Protein AF-A0A2N5H4R4-F1 (afdb_monomer)

Radius of gyration: 18.62 Å; Cα contacts (8 Å, |Δi|>4): 91; chains: 1; bounding box: 43×24×53 Å

pLDDT: mean 86.79, std 5.62, range [59.44, 94.31]

Secondary s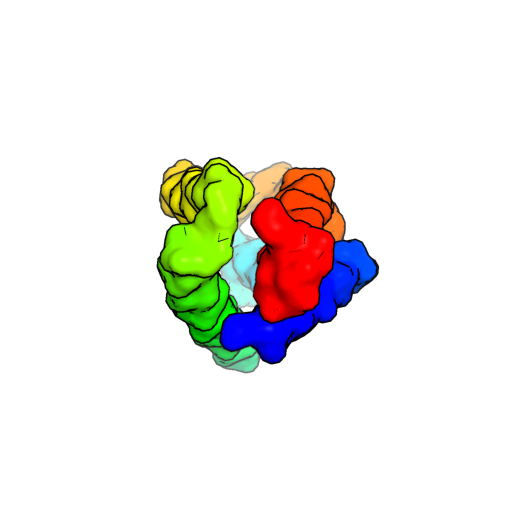tructure (DSSP, 8-state):
-HHHHHHHHHHHHHHHHH-STTHHHHHHHHHHHHHHHTTS-SS--HHHHHHHHHHHHHHHHHHHHHHHHHHHHTTT-SS-HHHHHHHHHHHHHHHHHHTPPPP--SSHHHHHHHHHHHS-S--HHHHHHHHHHHHHHHHHHHHHTTS--

Foldseek 3Di:
DLVVLVVLLVVLVCCLVQFDPCLVLLLVVLVVVLCCLVVVDVDDPPVSVVVVVVVVVVVVVVVVSVVVVLVVLCVQDPVNVLSVVVVVVVVVVVVVVVPDDDQPSNDPVSSVVSSVVSNPSHDPVSNVNSVSSNVSSVVSNCSVVVVDD

Mean predicted aligned error: 5.57 Å

Solvent-accessible surface area (backbone atoms only — not comparable to full-atom values): 8442 Å² total; per-residue (Å²): 107,67,68,58,34,52,51,51,34,52,54,32,52,49,35,67,76,72,30,50,82,64,46,70,60,51,38,54,49,52,53,50,53,52,38,38,64,70,66,78,34,95,70,80,57,69,67,57,54,50,54,52,50,52,51,51,52,50,51,51,54,52,49,52,53,50,51,55,50,52,64,57,40,58,83,70,44,90,76,44,56,71,60,51,52,52,51,52,49,52,51,49,55,51,56,57,59,72,70,57,77,80,83,55,57,86,44,72,70,33,40,53,53,49,51,60,59,57,66,45,56,66,49,73,70,59,49,55,52,38,49,54,51,36,54,49,30,51,50,51,43,34,46,75,68,65,73,47,128

Sequence (149 aa):
MLFLTLFFIFATAYGLLKGKLFYSLLVELAENEVKKARGEINELPKELTTKVGLMVLYMLVVLIVQFTYIVKSLSIDPNLYPTAAILIHIFTVFVVSIGKKGKDLATELGRSKYLAKVSKKYSVNGFFSKIAYLTYFIYMFAVLTDIIK

Structure (mmCIF, N/CA/C/O backbone):
data_AF-A0A2N5H4R4-F1
#
_entry.id   AF-A0A2N5H4R4-F1
#
loop_
_atom_site.group_PDB
_atom_site.id
_atom_site.type_symbol
_atom_site.label_atom_id
_atom_site.label_alt_id
_atom_site.label_comp_id
_atom_site.label_asym_id
_atom_site.label_entity_id
_atom_site.label_seq_id
_atom_site.pdbx_PDB_ins_code
_atom_site.Cartn_x
_atom_site.Cartn_y
_atom_site.Cartn_z
_atom_site.occupancy
_atom_site.B_iso_or_equiv
_atom_site.auth_seq_id
_atom_site.auth_comp_id
_atom_site.auth_asym_id
_atom_site.auth_atom_id
_atom_site.pdbx_PDB_model_num
ATOM 1 N N . MET A 1 1 ? 3.500 -6.181 -21.135 1.00 84.62 1 MET A N 1
ATOM 2 C CA . MET A 1 1 ? 4.298 -5.450 -20.127 1.00 84.62 1 MET A CA 1
ATOM 3 C C . MET A 1 1 ? 3.897 -3.989 -20.078 1.00 84.62 1 MET A C 1
ATOM 5 O O . MET A 1 1 ? 3.357 -3.586 -19.063 1.00 84.62 1 MET A O 1
ATOM 9 N N . LEU A 1 2 ? 4.022 -3.257 -21.189 1.00 88.19 2 LEU A N 1
ATOM 10 C CA . LEU A 1 2 ? 3.757 -1.814 -21.270 1.00 88.19 2 LEU A CA 1
ATOM 11 C C . LEU A 1 2 ? 2.383 -1.379 -20.720 1.00 88.19 2 LEU A C 1
ATOM 13 O O . LEU A 1 2 ? 2.313 -0.459 -19.910 1.00 88.19 2 LEU A O 1
ATOM 17 N N . PHE A 1 3 ? 1.300 -2.090 -21.063 1.00 91.44 3 PHE A N 1
ATOM 18 C CA . PHE A 1 3 ? -0.031 -1.826 -20.492 1.00 91.44 3 PHE A CA 1
ATOM 19 C C . PHE A 1 3 ? -0.061 -1.932 -18.956 1.00 91.44 3 PHE A C 1
ATOM 21 O O . PHE A 1 3 ? -0.606 -1.059 -18.287 1.00 91.44 3 PHE A O 1
ATOM 28 N N . LEU A 1 4 ? 0.550 -2.979 -18.387 1.00 90.19 4 LEU A N 1
ATOM 29 C CA . LEU A 1 4 ? 0.615 -3.167 -16.934 1.00 90.19 4 LEU A CA 1
ATOM 30 C C . LEU A 1 4 ? 1.475 -2.088 -16.276 1.00 90.19 4 LEU A C 1
ATOM 32 O O . LEU A 1 4 ? 1.116 -1.588 -15.217 1.00 90.19 4 LEU A O 1
ATOM 36 N N . THR A 1 5 ? 2.574 -1.689 -16.916 1.00 91.88 5 THR A N 1
ATOM 37 C CA . THR A 1 5 ? 3.422 -0.592 -16.445 1.00 91.88 5 THR A CA 1
ATOM 38 C C . THR A 1 5 ? 2.631 0.710 -16.353 1.00 91.88 5 THR A C 1
ATOM 40 O O . THR A 1 5 ? 2.629 1.345 -15.302 1.00 91.88 5 THR A O 1
ATOM 43 N N . LEU A 1 6 ? 1.884 1.068 -17.404 1.00 93.62 6 LEU A N 1
ATOM 44 C CA . LEU A 1 6 ? 1.000 2.237 -17.393 1.00 93.62 6 LEU A CA 1
ATOM 45 C C . LEU A 1 6 ? -0.078 2.123 -16.313 1.00 93.62 6 LEU A C 1
ATOM 47 O O . LEU A 1 6 ? -0.279 3.065 -15.548 1.00 93.62 6 LEU A O 1
ATOM 51 N N . PHE A 1 7 ? -0.728 0.962 -16.202 1.00 93.38 7 PHE A N 1
ATOM 52 C CA . PHE A 1 7 ? -1.703 0.699 -15.146 1.00 93.38 7 PHE A CA 1
ATOM 53 C C . PHE A 1 7 ? -1.111 0.958 -13.752 1.00 93.38 7 PHE A C 1
ATOM 55 O O . PHE A 1 7 ? -1.719 1.667 -12.950 1.00 93.38 7 PHE A O 1
ATOM 62 N N . PHE A 1 8 ? 0.094 0.454 -13.469 1.00 93.38 8 PHE A N 1
ATOM 63 C CA . PHE A 1 8 ? 0.751 0.659 -12.180 1.00 93.38 8 PHE A CA 1
ATOM 64 C C . PHE A 1 8 ? 1.219 2.101 -11.957 1.00 93.38 8 PHE A C 1
ATOM 66 O O . PHE A 1 8 ? 1.127 2.583 -10.825 1.00 93.38 8 PHE A O 1
ATOM 73 N N . ILE A 1 9 ? 1.648 2.819 -13.001 1.00 94.31 9 ILE A N 1
ATOM 74 C CA . ILE A 1 9 ? 1.939 4.260 -12.925 1.00 94.31 9 ILE A CA 1
ATOM 75 C C . ILE A 1 9 ? 0.680 5.016 -12.495 1.00 94.31 9 ILE A C 1
ATOM 77 O O . ILE A 1 9 ? 0.702 5.714 -11.479 1.00 94.31 9 ILE A O 1
ATOM 81 N N . PHE A 1 10 ? -0.436 4.832 -13.208 1.00 94.12 10 PHE A N 1
ATOM 82 C CA . PHE A 1 10 ? -1.691 5.520 -12.898 1.00 94.12 10 PHE A CA 1
ATOM 83 C C . PHE A 1 10 ? -2.232 5.137 -11.521 1.00 94.12 10 PHE A C 1
ATOM 85 O O . PHE A 1 10 ? -2.623 6.017 -10.755 1.00 94.12 10 PHE A O 1
ATOM 92 N N . ALA A 1 11 ? -2.199 3.852 -11.160 1.00 91.31 11 ALA A N 1
ATOM 93 C CA . ALA A 1 11 ? -2.633 3.386 -9.846 1.00 91.31 11 ALA A CA 1
ATOM 94 C C . ALA A 1 11 ? -1.787 3.995 -8.712 1.00 91.31 11 ALA A C 1
ATOM 96 O O . ALA A 1 11 ? -2.327 4.425 -7.687 1.00 91.31 11 ALA A O 1
ATOM 97 N N . THR A 1 12 ? -0.467 4.088 -8.898 1.00 91.19 12 THR A N 1
ATOM 98 C CA . THR A 1 12 ? 0.449 4.649 -7.894 1.00 91.19 12 THR A CA 1
ATOM 99 C C . THR A 1 12 ? 0.295 6.166 -7.779 1.00 91.19 12 THR A C 1
ATOM 101 O O . THR A 1 12 ? 0.199 6.686 -6.664 1.00 91.19 12 THR A O 1
ATOM 104 N N . ALA A 1 13 ? 0.181 6.872 -8.908 1.00 92.44 13 ALA A N 1
ATOM 105 C CA . ALA A 1 13 ? -0.084 8.310 -8.952 1.00 92.44 13 ALA A CA 1
ATOM 106 C C . ALA A 1 13 ? -1.437 8.653 -8.309 1.00 92.44 13 ALA A C 1
ATOM 108 O O . ALA A 1 13 ? -1.521 9.532 -7.448 1.00 92.44 13 ALA A O 1
ATOM 109 N N . TYR A 1 14 ? -2.487 7.892 -8.630 1.00 90.62 14 TYR A N 1
ATOM 110 C CA . TYR A 1 14 ? -3.788 8.015 -7.979 1.00 90.62 14 TYR A CA 1
ATOM 111 C C . TYR A 1 14 ? -3.679 7.803 -6.464 1.00 90.62 14 TYR A C 1
ATOM 113 O O . TYR A 1 14 ? -4.227 8.578 -5.678 1.00 90.62 14 TYR A O 1
ATOM 121 N N . GLY A 1 15 ? -2.912 6.799 -6.033 1.00 86.25 15 GLY A N 1
ATOM 122 C CA . GLY A 1 15 ? -2.630 6.552 -4.624 1.00 86.25 15 GLY A CA 1
ATOM 123 C C . GLY A 1 15 ? -1.890 7.706 -3.938 1.00 86.25 15 GLY A C 1
ATOM 124 O O . GLY A 1 15 ? -2.152 7.974 -2.763 1.00 86.25 15 GLY A O 1
ATOM 125 N N . LEU A 1 16 ? -0.972 8.397 -4.615 1.00 88.19 16 LEU A N 1
ATOM 126 C CA . LEU A 1 16 ? -0.303 9.584 -4.067 1.00 88.19 16 LEU A CA 1
ATOM 127 C C . LEU A 1 16 ? -1.298 10.727 -3.852 1.00 88.19 16 LEU A C 1
ATOM 129 O O . LEU A 1 16 ? -1.314 11.316 -2.774 1.00 88.19 16 LEU A O 1
ATOM 133 N N . LEU A 1 17 ? -2.180 10.973 -4.822 1.00 87.94 17 LEU A N 1
ATOM 134 C CA . LEU A 1 17 ? -3.165 12.053 -4.754 1.00 87.94 17 LEU A CA 1
ATOM 135 C C . LEU A 1 17 ? -4.277 11.772 -3.737 1.00 87.94 17 LEU A C 1
ATOM 137 O O . LEU A 1 17 ? -4.617 12.628 -2.923 1.00 87.94 17 LEU A O 1
ATOM 141 N N . LYS A 1 18 ? -4.857 10.569 -3.754 1.00 84.56 18 LYS A N 1
ATOM 142 C CA . LYS A 1 18 ? -6.055 10.227 -2.965 1.00 84.56 18 LYS A CA 1
ATOM 143 C C . LYS A 1 18 ? -5.755 9.520 -1.641 1.00 84.56 18 LYS A C 1
ATOM 145 O O . LYS A 1 18 ? -6.664 9.389 -0.822 1.00 84.56 18 LYS A O 1
ATOM 150 N N . GLY A 1 19 ? -4.510 9.116 -1.384 1.00 84.94 19 GLY A N 1
ATOM 151 C CA . GLY A 1 19 ? -4.095 8.489 -0.126 1.00 84.94 19 GLY A CA 1
ATOM 152 C C . GLY A 1 19 ? -4.283 6.969 -0.106 1.00 84.94 19 GLY A C 1
ATOM 153 O O . GLY A 1 19 ? -3.971 6.274 -1.075 1.00 84.94 19 GLY A O 1
ATOM 154 N N . LYS A 1 20 ? -4.682 6.404 1.039 1.00 83.38 20 LYS A N 1
ATOM 155 C CA . LYS A 1 20 ? -4.964 4.961 1.158 1.00 83.38 20 LYS A CA 1
ATOM 156 C C . LYS A 1 20 ? -6.217 4.589 0.353 1.00 83.38 20 LYS A C 1
ATOM 158 O O . LYS A 1 20 ? -7.268 5.201 0.536 1.00 83.38 20 LYS A O 1
ATOM 163 N N . LEU A 1 21 ? -6.112 3.560 -0.489 1.00 83.38 21 LEU A N 1
ATOM 164 C CA . LEU A 1 21 ? -7.289 2.903 -1.064 1.00 83.38 21 LEU A CA 1
ATOM 165 C C . LEU A 1 21 ? -8.141 2.320 0.071 1.00 83.38 21 LEU A C 1
ATOM 167 O O . LEU A 1 21 ? -7.596 1.896 1.090 1.00 83.38 21 LEU A O 1
ATOM 171 N N . PHE A 1 22 ? -9.464 2.338 -0.097 1.00 87.75 22 PHE A N 1
ATOM 172 C CA . PHE A 1 22 ? -10.428 1.853 0.901 1.00 87.75 22 PHE A CA 1
ATOM 173 C C . PHE A 1 22 ? -10.341 2.545 2.273 1.00 87.75 22 PHE A C 1
ATOM 175 O O . PHE A 1 22 ? -10.730 1.969 3.282 1.00 87.75 22 PHE A O 1
ATOM 182 N N . TYR A 1 23 ? -9.852 3.791 2.335 1.00 88.38 23 TYR A N 1
ATOM 183 C CA . TYR A 1 23 ? -9.718 4.531 3.597 1.00 88.38 23 TYR A CA 1
ATOM 184 C C . TYR A 1 23 ? -11.020 4.588 4.411 1.00 88.38 23 TYR A C 1
ATOM 186 O O . TYR A 1 23 ? -10.987 4.310 5.604 1.00 88.38 23 TYR A O 1
ATOM 194 N N . SER A 1 24 ? -12.153 4.897 3.773 1.00 89.06 24 SER A N 1
ATOM 195 C CA . SER A 1 24 ? -13.462 4.939 4.440 1.00 89.06 24 SER A CA 1
ATOM 196 C C . SER A 1 24 ? -13.824 3.592 5.065 1.00 89.06 24 SER A C 1
ATOM 198 O O . SER A 1 24 ? -14.179 3.540 6.236 1.00 89.06 24 SER A O 1
ATOM 200 N N . LEU A 1 25 ? -13.635 2.502 4.318 1.00 90.81 25 LEU A N 1
ATOM 201 C CA . LEU A 1 25 ? -13.891 1.141 4.786 1.00 90.81 25 LEU A CA 1
ATOM 202 C C . LEU A 1 25 ? -12.960 0.738 5.942 1.00 90.81 25 LEU A C 1
ATOM 204 O O . LEU A 1 25 ? -13.385 0.059 6.869 1.00 90.81 25 LEU A O 1
ATOM 208 N N . LEU A 1 26 ? -11.692 1.160 5.910 1.00 89.75 26 LEU A N 1
ATOM 209 C CA . LEU A 1 26 ? -10.740 0.902 6.995 1.00 89.75 26 LEU A CA 1
ATOM 210 C C . LEU A 1 26 ? -11.120 1.639 8.283 1.00 89.75 26 LEU A C 1
ATOM 212 O O . LEU A 1 26 ? -10.962 1.076 9.364 1.00 89.75 26 LEU A O 1
ATOM 216 N N . VAL A 1 27 ? -11.606 2.879 8.172 1.00 91.69 27 VAL A N 1
ATOM 217 C CA . VAL A 1 27 ? -12.112 3.651 9.318 1.00 91.69 27 VAL A CA 1
ATOM 218 C C . VAL A 1 27 ? -13.373 2.995 9.875 1.00 91.69 27 VAL A C 1
ATOM 220 O O . VAL A 1 27 ? -13.420 2.711 11.067 1.00 91.69 27 VAL A O 1
ATOM 223 N N . GLU A 1 28 ? -14.330 2.650 9.014 1.00 91.75 28 GLU A N 1
ATOM 224 C CA . GLU A 1 28 ? -15.569 1.965 9.400 1.00 91.75 28 GLU A CA 1
ATOM 225 C C . GLU A 1 28 ? -15.288 0.621 10.093 1.00 91.75 28 GLU A C 1
ATOM 227 O O . GLU A 1 28 ? -15.879 0.302 11.128 1.00 91.75 28 GLU A O 1
ATOM 232 N N . LEU A 1 29 ? -14.330 -0.158 9.580 1.00 92.06 29 LEU A N 1
ATOM 233 C CA . LEU A 1 29 ? -13.889 -1.397 10.216 1.00 92.06 29 LEU A CA 1
ATOM 234 C C . LEU A 1 29 ? -13.269 -1.142 11.593 1.00 92.06 29 LEU A C 1
ATOM 236 O O . LEU A 1 29 ? -13.595 -1.846 12.546 1.00 92.06 29 LEU A O 1
ATOM 240 N N . ALA A 1 30 ? -12.400 -0.139 11.719 1.00 89.81 30 ALA A N 1
ATOM 241 C CA . ALA A 1 30 ? -11.750 0.179 12.986 1.00 89.81 30 ALA A CA 1
ATOM 242 C C . ALA A 1 30 ? -12.740 0.668 14.051 1.00 89.81 30 ALA A C 1
ATOM 244 O O . ALA A 1 30 ? -12.617 0.288 15.215 1.00 89.81 30 ALA A O 1
ATOM 245 N N . GLU A 1 31 ? -13.738 1.461 13.667 1.00 91.38 31 GLU A N 1
ATOM 246 C CA . GLU A 1 31 ? -14.811 1.886 14.566 1.00 91.38 31 GLU A CA 1
ATOM 247 C C . GLU A 1 31 ? -15.634 0.692 15.058 1.00 91.38 31 GLU A C 1
ATOM 249 O O . GLU A 1 31 ? -15.873 0.564 16.259 1.00 91.38 31 GLU A O 1
ATOM 254 N N . ASN A 1 32 ? -16.008 -0.229 14.166 1.00 90.75 32 ASN A N 1
ATOM 255 C CA . ASN A 1 32 ? -16.758 -1.425 14.549 1.00 90.75 32 ASN A CA 1
ATOM 256 C C . ASN A 1 32 ? -15.927 -2.409 15.391 1.00 90.75 32 ASN A C 1
ATOM 258 O O . ASN A 1 32 ? -16.453 -3.006 16.327 1.00 90.75 32 ASN A O 1
ATOM 262 N N . GLU A 1 33 ? -14.622 -2.541 15.143 1.00 87.94 33 GLU A N 1
ATOM 263 C CA . GLU A 1 33 ? -13.725 -3.308 16.021 1.00 87.94 33 GLU A CA 1
ATOM 264 C C . GLU A 1 33 ? -13.686 -2.727 17.445 1.00 87.94 33 GLU A C 1
ATOM 266 O O . GLU A 1 33 ? -13.703 -3.480 18.420 1.00 87.94 33 GLU A O 1
ATOM 271 N N . VAL A 1 34 ? -13.676 -1.396 17.582 1.00 89.38 34 VAL A N 1
ATOM 272 C CA . VAL A 1 34 ? -13.720 -0.730 18.893 1.00 89.38 34 VAL A CA 1
ATOM 273 C C . VAL A 1 34 ? -15.077 -0.926 19.573 1.00 89.38 34 VAL A C 1
ATOM 275 O O . VAL A 1 34 ? -15.101 -1.242 20.762 1.00 89.38 34 VAL A O 1
ATOM 278 N N . LYS A 1 35 ? -16.194 -0.801 18.842 1.00 88.75 35 LYS A N 1
ATOM 279 C CA . LYS A 1 35 ? -17.547 -1.074 19.369 1.00 88.75 35 LYS A CA 1
ATOM 280 C C . LYS A 1 35 ? -17.684 -2.515 19.857 1.00 88.75 35 LYS A C 1
ATOM 282 O O . LYS A 1 35 ? -18.194 -2.754 20.949 1.00 88.75 35 LYS A O 1
ATOM 287 N N . LYS A 1 36 ? -17.145 -3.473 19.097 1.00 88.00 36 LYS A N 1
ATOM 288 C CA . LYS A 1 36 ? -17.109 -4.885 19.494 1.00 88.00 36 LYS A CA 1
ATOM 289 C C . LYS A 1 36 ? -16.289 -5.088 20.769 1.00 88.00 36 LYS A C 1
ATOM 291 O O . LYS A 1 36 ? -16.737 -5.765 21.685 1.00 88.00 36 LYS A O 1
ATOM 296 N N . ALA A 1 37 ? -15.124 -4.448 20.875 1.00 86.88 37 ALA A N 1
ATOM 297 C CA . ALA A 1 37 ? -14.289 -4.507 22.078 1.00 86.88 37 ALA A CA 1
ATOM 298 C C . ALA A 1 37 ? -14.927 -3.839 23.314 1.00 86.88 37 ALA A C 1
ATOM 300 O O . ALA A 1 37 ? -14.510 -4.110 24.439 1.00 86.88 37 ALA A O 1
ATOM 301 N N . ARG A 1 38 ? -15.915 -2.956 23.121 1.00 85.88 38 ARG A N 1
ATOM 302 C CA . ARG A 1 38 ? -16.728 -2.347 24.187 1.00 85.88 38 ARG A CA 1
ATOM 303 C C . ARG A 1 38 ? -17.949 -3.181 24.585 1.00 85.88 38 ARG A C 1
ATOM 305 O O . ARG A 1 38 ? -18.602 -2.829 25.558 1.00 85.88 38 ARG A O 1
ATOM 312 N N . GLY A 1 39 ? -18.252 -4.257 23.858 1.00 85.69 39 GLY A N 1
ATOM 313 C CA . GLY A 1 39 ? -19.467 -5.049 24.063 1.00 85.69 39 GLY A CA 1
ATOM 314 C C . GLY A 1 39 ? -20.741 -4.385 23.530 1.00 85.69 39 GLY A C 1
ATOM 315 O O . GLY A 1 39 ? -21.831 -4.872 23.800 1.00 85.69 39 GLY A O 1
ATOM 316 N N . GLU A 1 40 ? -20.626 -3.292 22.764 1.00 87.50 40 GLU A N 1
ATOM 317 C CA . GLU A 1 40 ? -21.778 -2.605 22.154 1.00 87.50 40 GLU A CA 1
ATOM 318 C C . GLU A 1 40 ? -22.385 -3.424 21.002 1.00 87.50 40 GLU A C 1
ATOM 320 O O . GLU A 1 40 ? -23.564 -3.288 20.685 1.00 87.50 40 GLU A O 1
ATOM 325 N N . ILE A 1 41 ? -21.575 -4.281 20.369 1.00 88.12 41 ILE A N 1
ATOM 326 C CA . ILE A 1 41 ? -21.986 -5.205 19.308 1.00 88.12 41 ILE A CA 1
ATOM 327 C C . ILE A 1 41 ? -21.327 -6.573 19.517 1.00 88.12 41 ILE A C 1
ATOM 329 O O . ILE A 1 41 ? -20.154 -6.654 19.881 1.00 88.12 41 ILE A O 1
ATOM 333 N N . ASN A 1 42 ? -22.061 -7.651 19.235 1.00 82.06 42 ASN A N 1
ATOM 334 C CA . ASN A 1 42 ? -21.539 -9.021 19.332 1.00 82.06 42 ASN A CA 1
ATOM 335 C C . ASN A 1 42 ? -20.782 -9.440 18.061 1.00 82.06 42 ASN A C 1
ATOM 337 O O . ASN A 1 42 ? -19.750 -10.114 18.120 1.00 82.06 42 ASN A O 1
ATOM 341 N N . GLU A 1 43 ? -21.253 -8.991 16.897 1.00 84.75 43 GLU A N 1
ATOM 342 C CA . GLU A 1 43 ? -20.715 -9.366 15.589 1.00 84.75 43 GLU A CA 1
ATOM 343 C C . GLU A 1 43 ? -20.581 -8.154 14.664 1.00 84.75 43 GLU A C 1
ATOM 345 O O . GLU A 1 43 ? -21.246 -7.134 14.841 1.00 84.75 43 GLU A O 1
ATOM 350 N N . LEU A 1 44 ? -19.685 -8.263 13.678 1.00 85.50 44 LEU A N 1
ATOM 351 C CA . LEU A 1 44 ? -19.541 -7.237 12.648 1.00 85.50 44 LEU A CA 1
ATOM 352 C C . LEU A 1 44 ? -20.748 -7.291 11.697 1.00 85.50 44 LEU A C 1
ATOM 354 O O . LEU A 1 44 ? -21.167 -8.392 11.327 1.00 85.50 44 LEU A O 1
ATOM 358 N N . PRO A 1 45 ? -21.271 -6.141 11.232 1.00 89.50 45 PRO A N 1
ATOM 359 C CA . PRO A 1 45 ? -22.348 -6.116 10.248 1.00 89.50 45 PRO A CA 1
ATOM 360 C C . PRO A 1 45 ? -22.001 -6.950 9.007 1.00 89.50 45 PRO A C 1
ATOM 362 O O . PRO A 1 45 ? -20.913 -6.816 8.444 1.00 89.50 45 PRO A O 1
ATOM 365 N N . LYS A 1 46 ? -22.935 -7.788 8.534 1.00 89.38 46 LYS A N 1
ATOM 366 C CA . LYS A 1 46 ? -22.723 -8.672 7.368 1.00 89.38 46 LYS A CA 1
ATOM 367 C C . LYS A 1 46 ? -22.287 -7.903 6.114 1.00 89.38 46 LYS A C 1
ATOM 369 O O . LYS A 1 46 ? -21.446 -8.380 5.349 1.00 89.38 46 LYS A O 1
ATOM 374 N N . GLU A 1 47 ? -22.826 -6.702 5.924 1.00 89.94 47 GLU A N 1
ATOM 375 C CA . GLU A 1 47 ? -22.444 -5.801 4.835 1.00 89.94 47 GLU A CA 1
ATOM 376 C C . GLU A 1 47 ? -20.963 -5.400 4.921 1.00 89.94 47 GLU A C 1
ATOM 378 O O . GLU A 1 47 ? -20.230 -5.512 3.937 1.00 89.94 47 GLU A O 1
ATOM 383 N N . LEU A 1 48 ? -20.498 -5.008 6.111 1.00 90.56 48 LEU A N 1
ATOM 384 C CA . LEU A 1 48 ? -19.106 -4.639 6.356 1.00 90.56 48 LEU A CA 1
ATOM 385 C C . LEU A 1 48 ? -18.170 -5.830 6.124 1.00 90.56 48 LEU A C 1
ATOM 387 O O . LEU A 1 48 ? -17.167 -5.696 5.426 1.00 90.56 48 LEU A O 1
ATOM 391 N N . THR A 1 49 ? -18.531 -7.009 6.634 1.00 89.19 49 THR A N 1
ATOM 392 C CA . THR A 1 49 ? -17.776 -8.253 6.415 1.00 89.19 49 THR A CA 1
ATOM 393 C C . THR A 1 49 ? -17.635 -8.570 4.924 1.00 89.19 49 THR A C 1
ATOM 395 O O . THR A 1 49 ? -16.547 -8.913 4.463 1.00 89.19 49 THR A O 1
ATOM 398 N N . THR A 1 50 ? -18.703 -8.378 4.144 1.00 92.00 50 THR A N 1
ATOM 399 C CA . THR A 1 50 ? -18.690 -8.591 2.687 1.00 92.00 50 THR A CA 1
ATOM 400 C C . THR A 1 50 ? -17.776 -7.588 1.979 1.00 92.00 50 THR A C 1
ATOM 402 O O . THR A 1 50 ? -16.937 -7.983 1.169 1.00 92.00 50 THR A O 1
ATOM 405 N N . LYS A 1 51 ? -17.871 -6.293 2.319 1.00 91.44 51 LYS A N 1
ATOM 406 C CA . LYS A 1 51 ? -17.001 -5.241 1.761 1.00 91.44 51 LYS A CA 1
ATOM 407 C C . LYS A 1 51 ? -15.522 -5.501 2.066 1.00 91.44 51 LYS A C 1
ATOM 409 O O . LYS A 1 51 ? -14.680 -5.354 1.182 1.00 91.44 51 LYS A O 1
ATOM 414 N N . VAL A 1 52 ? -15.201 -5.922 3.291 1.00 90.88 52 VAL A N 1
ATOM 415 C CA . VAL A 1 52 ? -13.831 -6.287 3.690 1.00 90.88 52 VAL A CA 1
ATOM 416 C C . VAL A 1 52 ? -13.350 -7.522 2.928 1.00 90.88 52 VAL A C 1
ATOM 418 O O . VAL A 1 52 ? -12.222 -7.522 2.440 1.00 90.88 52 VAL A O 1
ATOM 421 N N . GLY A 1 53 ? -14.201 -8.536 2.753 1.00 89.50 53 GLY A N 1
ATOM 422 C CA . GLY A 1 53 ? -13.887 -9.713 1.939 1.00 89.50 53 GLY A CA 1
ATOM 423 C C . GLY A 1 53 ? -13.539 -9.351 0.492 1.00 89.50 53 GLY A C 1
ATOM 424 O O . GLY A 1 53 ? -12.505 -9.780 -0.021 1.00 89.50 53 GLY A O 1
ATOM 425 N N . LEU A 1 54 ? -14.338 -8.487 -0.142 1.00 92.31 54 LEU A N 1
ATOM 426 C CA . LEU A 1 54 ? -14.070 -7.983 -1.495 1.00 92.31 54 LEU A CA 1
ATOM 427 C C . LEU A 1 54 ? -12.780 -7.157 -1.566 1.00 92.31 54 LEU A C 1
ATOM 429 O O . LEU A 1 54 ? -12.012 -7.301 -2.516 1.00 92.31 54 LEU A O 1
ATOM 433 N N . MET A 1 55 ? -12.505 -6.328 -0.555 1.00 92.19 55 MET A N 1
ATOM 434 C CA . MET A 1 55 ? -11.249 -5.581 -0.455 1.00 92.19 55 MET A CA 1
ATOM 435 C C . MET A 1 55 ? -10.041 -6.525 -0.389 1.00 92.19 55 MET A C 1
ATOM 437 O O . MET A 1 55 ? -9.057 -6.309 -1.094 1.00 92.19 55 MET A O 1
ATOM 441 N N . VAL A 1 56 ? -10.103 -7.575 0.437 1.00 90.06 56 VAL A N 1
ATOM 442 C CA . VAL A 1 56 ? -9.029 -8.575 0.557 1.00 90.06 56 VAL A CA 1
ATOM 443 C C . VAL A 1 56 ? -8.831 -9.316 -0.763 1.00 90.06 56 VAL A C 1
ATOM 445 O O . VAL A 1 56 ? -7.696 -9.428 -1.223 1.00 90.06 56 VAL A O 1
ATOM 448 N N . LEU A 1 57 ? -9.915 -9.751 -1.410 1.00 91.31 57 LEU A N 1
ATOM 449 C CA . LEU A 1 57 ? -9.853 -10.411 -2.714 1.00 91.31 57 LEU A CA 1
ATOM 450 C C . LEU A 1 57 ? -9.210 -9.507 -3.775 1.00 91.31 57 LEU A C 1
ATOM 452 O O . LEU A 1 57 ? -8.302 -9.939 -4.483 1.00 91.31 57 LEU A O 1
ATOM 456 N N . TYR A 1 58 ? -9.619 -8.238 -3.840 1.00 91.44 58 TYR A N 1
ATOM 457 C CA . TYR A 1 58 ? -9.016 -7.249 -4.733 1.00 91.44 58 TYR A CA 1
ATOM 458 C C . TYR A 1 58 ? -7.512 -7.086 -4.469 1.00 91.44 58 TYR A C 1
ATOM 460 O O . TYR A 1 58 ? -6.714 -7.126 -5.405 1.00 91.44 58 TYR A O 1
ATOM 468 N N . MET A 1 59 ? -7.103 -6.949 -3.201 1.00 88.69 59 MET A N 1
ATOM 469 C CA . MET A 1 59 ? -5.687 -6.819 -2.839 1.00 88.69 59 MET A CA 1
ATOM 470 C C . MET A 1 59 ? -4.870 -8.056 -3.230 1.00 88.69 59 MET A C 1
ATOM 472 O O . MET A 1 59 ? -3.747 -7.902 -3.705 1.00 88.69 59 MET A O 1
ATOM 476 N N . LEU A 1 60 ? -5.427 -9.263 -3.082 1.00 89.00 60 LEU A N 1
ATOM 477 C CA . LEU A 1 60 ? -4.772 -10.507 -3.497 1.00 89.00 60 LEU A CA 1
ATOM 478 C C . LEU A 1 60 ? -4.573 -10.570 -5.013 1.00 89.00 60 LEU A C 1
ATOM 480 O O . LEU A 1 60 ? -3.474 -10.880 -5.469 1.00 89.00 60 LEU A O 1
ATOM 484 N N . VAL A 1 61 ? -5.599 -10.227 -5.798 1.00 91.69 61 VAL A N 1
ATOM 485 C CA . VAL A 1 61 ? -5.494 -10.198 -7.266 1.00 91.69 61 VAL A CA 1
ATOM 486 C C . VAL A 1 61 ? -4.423 -9.202 -7.709 1.00 91.69 61 VAL A C 1
ATOM 488 O O . VAL A 1 61 ? -3.545 -9.554 -8.497 1.00 91.69 61 VAL A O 1
ATOM 491 N N . VAL A 1 62 ? -4.440 -7.979 -7.168 1.00 89.75 62 VAL A N 1
ATOM 492 C CA . VAL A 1 62 ? -3.433 -6.956 -7.492 1.00 89.75 62 VAL A CA 1
ATOM 493 C C . VAL A 1 62 ? -2.027 -7.421 -7.111 1.00 89.75 62 VAL A C 1
ATOM 495 O O . VAL A 1 62 ? -1.103 -7.239 -7.901 1.00 89.75 62 VAL A O 1
ATOM 498 N N . LEU A 1 63 ? -1.862 -8.064 -5.950 1.00 87.81 63 LEU A N 1
ATOM 499 C CA . LEU A 1 63 ? -0.575 -8.601 -5.508 1.00 87.81 63 LEU A CA 1
ATOM 500 C C . LEU A 1 63 ? -0.036 -9.664 -6.474 1.00 87.81 63 LEU A C 1
ATOM 502 O O . LEU A 1 63 ? 1.134 -9.604 -6.843 1.00 87.81 63 LEU A O 1
ATOM 506 N N . ILE A 1 64 ? -0.875 -10.603 -6.922 1.00 90.06 64 ILE A N 1
ATOM 507 C CA . ILE A 1 64 ? -0.480 -11.657 -7.874 1.00 90.06 64 ILE A CA 1
ATOM 508 C C . ILE A 1 64 ? -0.070 -11.049 -9.220 1.00 90.06 64 ILE A C 1
ATOM 510 O O . ILE A 1 64 ? 0.965 -11.421 -9.783 1.00 90.06 64 ILE A O 1
ATOM 514 N N . VAL A 1 65 ? -0.850 -10.090 -9.731 1.00 91.69 65 VAL A N 1
ATOM 515 C CA . VAL A 1 65 ? -0.542 -9.396 -10.992 1.00 91.69 65 VAL A CA 1
ATOM 516 C C . VAL A 1 65 ? 0.770 -8.620 -10.871 1.00 91.69 65 VAL A C 1
ATOM 518 O O . VAL A 1 65 ? 1.621 -8.709 -11.757 1.00 91.69 65 VAL A O 1
ATOM 521 N N . GLN A 1 66 ? 0.973 -7.907 -9.761 1.00 88.75 66 GLN A N 1
ATOM 522 C CA . GLN A 1 66 ? 2.197 -7.154 -9.497 1.00 88.75 66 GLN A CA 1
ATOM 523 C C . GLN A 1 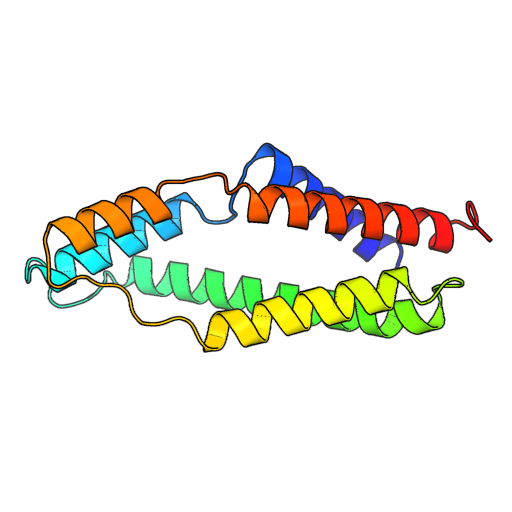66 ? 3.414 -8.074 -9.354 1.00 88.75 66 GLN A C 1
ATOM 525 O O . GLN A 1 66 ? 4.457 -7.803 -9.944 1.00 88.75 66 GLN A O 1
ATOM 530 N N . PHE A 1 67 ? 3.287 -9.183 -8.627 1.00 88.06 67 PHE A N 1
ATOM 531 C CA . PHE A 1 67 ? 4.365 -10.155 -8.469 1.00 88.06 67 PHE A CA 1
ATOM 532 C C . PHE A 1 67 ? 4.766 -10.768 -9.816 1.00 88.06 67 PHE A C 1
ATOM 534 O O . PHE A 1 67 ? 5.941 -10.764 -10.176 1.00 88.06 67 PHE A O 1
ATOM 541 N N . THR A 1 68 ? 3.783 -11.201 -10.611 1.00 88.62 68 THR A N 1
ATOM 542 C CA . THR A 1 68 ? 4.016 -11.755 -11.956 1.00 88.62 68 THR A CA 1
ATOM 543 C C . THR A 1 68 ? 4.704 -10.741 -12.872 1.00 88.62 68 THR A C 1
ATOM 545 O O . THR A 1 68 ? 5.597 -11.102 -13.640 1.00 88.62 68 THR A O 1
ATOM 548 N N . TYR A 1 69 ? 4.310 -9.466 -12.789 1.00 90.19 69 TYR A N 1
ATOM 549 C CA . TYR A 1 69 ? 4.956 -8.380 -13.521 1.00 90.19 69 TYR A CA 1
ATOM 550 C C . TYR A 1 69 ? 6.432 -8.247 -13.133 1.00 90.19 69 TYR A C 1
ATOM 552 O O . TYR A 1 69 ? 7.293 -8.276 -14.008 1.00 90.19 69 TYR A O 1
ATOM 560 N N . ILE A 1 70 ? 6.738 -8.146 -11.837 1.00 86.56 70 ILE A N 1
ATOM 561 C CA . ILE A 1 70 ? 8.106 -7.910 -11.356 1.00 86.56 70 ILE A CA 1
ATOM 562 C C . ILE A 1 70 ? 9.019 -9.098 -11.682 1.00 86.56 70 ILE A C 1
ATOM 564 O O . ILE A 1 70 ? 10.130 -8.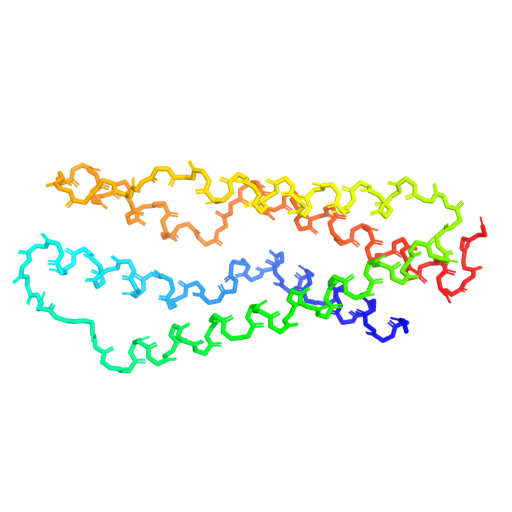895 -12.160 1.00 86.56 70 ILE A O 1
ATOM 568 N N . VAL A 1 71 ? 8.537 -10.337 -11.527 1.00 87.12 71 VAL A N 1
ATOM 569 C CA . VAL A 1 71 ? 9.305 -11.537 -11.904 1.00 87.12 71 VAL A CA 1
ATOM 570 C C . VAL A 1 71 ? 9.666 -11.516 -13.387 1.00 87.12 71 VAL A C 1
ATOM 572 O O . VAL A 1 71 ? 10.821 -11.726 -13.744 1.00 87.12 71 VAL A O 1
ATOM 575 N N . LYS A 1 72 ? 8.707 -11.208 -14.266 1.00 87.56 72 LYS A N 1
ATOM 576 C CA . LYS A 1 72 ? 8.996 -11.105 -15.701 1.00 87.56 72 LYS A CA 1
ATOM 577 C C . LYS A 1 72 ? 9.889 -9.898 -16.028 1.00 87.56 72 LYS A C 1
ATOM 579 O O . LYS A 1 72 ? 10.639 -9.952 -16.998 1.00 87.56 72 LYS A O 1
ATOM 584 N N . SER A 1 73 ? 9.842 -8.836 -15.221 1.00 87.00 73 SER A N 1
ATOM 585 C CA . SER A 1 73 ? 10.670 -7.633 -15.397 1.00 87.00 73 SER A CA 1
ATOM 586 C C . SER A 1 73 ? 12.161 -7.934 -15.255 1.00 87.00 73 SER A C 1
ATOM 588 O O . SER A 1 73 ? 12.950 -7.338 -15.973 1.00 87.00 73 SER A O 1
ATOM 590 N N . LEU A 1 74 ? 12.546 -8.912 -14.426 1.00 86.50 74 LEU A N 1
ATOM 591 C CA . LEU A 1 74 ? 13.946 -9.339 -14.271 1.00 86.50 74 LEU A CA 1
ATOM 592 C C . LEU A 1 74 ? 14.588 -9.819 -15.578 1.00 86.50 74 LEU A C 1
ATOM 594 O O . LEU A 1 74 ? 15.796 -9.728 -15.727 1.00 86.50 74 LEU A O 1
ATOM 598 N N . SER A 1 75 ? 13.801 -10.341 -16.521 1.00 85.12 75 SER A N 1
ATOM 599 C CA . SER A 1 75 ? 14.326 -10.792 -17.819 1.00 85.12 75 SER A CA 1
ATOM 600 C C . SER A 1 75 ? 14.534 -9.664 -18.834 1.00 85.12 75 SER A C 1
ATOM 602 O O . SER A 1 75 ? 15.132 -9.895 -19.879 1.00 85.12 75 SER A O 1
ATOM 604 N N . ILE A 1 76 ? 14.006 -8.471 -18.547 1.00 85.88 76 ILE A N 1
ATOM 605 C CA . ILE A 1 76 ? 13.979 -7.324 -19.466 1.00 85.88 76 ILE A CA 1
ATOM 606 C C . ILE A 1 76 ? 14.773 -6.141 -18.892 1.00 85.88 76 ILE A C 1
ATOM 608 O O . ILE A 1 76 ? 15.248 -5.306 -19.649 1.00 85.88 76 ILE A O 1
ATOM 612 N N . ASP A 1 77 ? 14.911 -6.053 -17.566 1.00 82.69 77 ASP A N 1
ATOM 613 C CA . ASP A 1 77 ? 15.633 -4.984 -16.875 1.00 82.69 77 ASP A CA 1
ATOM 614 C C . ASP A 1 77 ? 17.150 -5.083 -17.142 1.00 82.69 77 ASP A C 1
ATOM 616 O O . ASP A 1 77 ? 17.783 -6.026 -16.657 1.00 82.69 77 ASP A O 1
ATOM 620 N N . PRO A 1 78 ? 17.755 -4.114 -17.858 1.00 78.38 78 PRO A N 1
ATOM 621 C CA . PRO A 1 78 ? 19.184 -4.133 -18.163 1.00 78.38 78 PRO A CA 1
ATOM 622 C C . PRO A 1 78 ? 20.056 -3.900 -16.924 1.00 78.38 78 PRO A C 1
ATOM 624 O O . PRO A 1 78 ? 21.193 -4.365 -16.876 1.00 78.38 78 PRO A O 1
ATOM 627 N N . ASN A 1 79 ? 19.538 -3.202 -15.907 1.00 81.38 79 ASN A N 1
ATOM 628 C CA . ASN A 1 79 ? 20.296 -2.872 -14.708 1.00 81.38 79 ASN A CA 1
ATOM 629 C C . ASN A 1 79 ? 20.056 -3.845 -13.559 1.00 81.38 79 ASN A C 1
ATOM 631 O O . ASN A 1 79 ? 20.867 -3.816 -12.646 1.00 81.38 79 ASN A O 1
ATOM 635 N N . LEU A 1 80 ? 19.012 -4.688 -13.586 1.00 82.88 80 LEU A N 1
ATOM 636 C CA . LEU A 1 80 ? 18.598 -5.705 -12.590 1.00 82.88 80 LEU A CA 1
ATOM 637 C C . LEU A 1 80 ? 18.415 -5.219 -11.132 1.00 82.88 80 LEU A C 1
ATOM 639 O O . LEU A 1 80 ? 17.449 -5.604 -10.470 1.00 82.88 80 LEU A O 1
ATOM 643 N N . TYR A 1 81 ? 19.310 -4.379 -10.608 1.00 82.88 81 TYR A N 1
ATOM 644 C CA . TYR A 1 81 ? 19.306 -3.770 -9.283 1.00 82.88 81 TYR A CA 1
ATOM 645 C C . TYR A 1 81 ? 17.991 -3.043 -8.956 1.00 82.88 81 TYR A C 1
ATOM 647 O O . TYR A 1 81 ? 17.487 -3.262 -7.851 1.00 82.88 81 TYR A O 1
ATOM 655 N N . PRO A 1 82 ? 17.380 -2.229 -9.851 1.00 84.00 82 PRO A N 1
ATOM 656 C CA . PRO A 1 82 ? 16.110 -1.566 -9.546 1.00 84.00 82 PRO A CA 1
ATOM 657 C C . PRO A 1 82 ? 14.974 -2.570 -9.313 1.00 84.00 82 PRO A C 1
ATOM 659 O O . PRO A 1 82 ? 14.239 -2.462 -8.329 1.00 84.00 82 PRO A O 1
ATOM 662 N N . THR A 1 83 ? 14.859 -3.587 -10.173 1.00 85.50 83 THR A N 1
ATOM 663 C CA . THR A 1 83 ? 13.850 -4.647 -10.029 1.00 85.50 83 THR A CA 1
ATOM 664 C C . THR A 1 83 ? 14.102 -5.514 -8.790 1.00 85.50 83 THR A C 1
ATOM 666 O O . THR A 1 83 ? 13.161 -5.812 -8.047 1.00 85.50 83 THR A O 1
ATOM 669 N N . ALA A 1 84 ? 1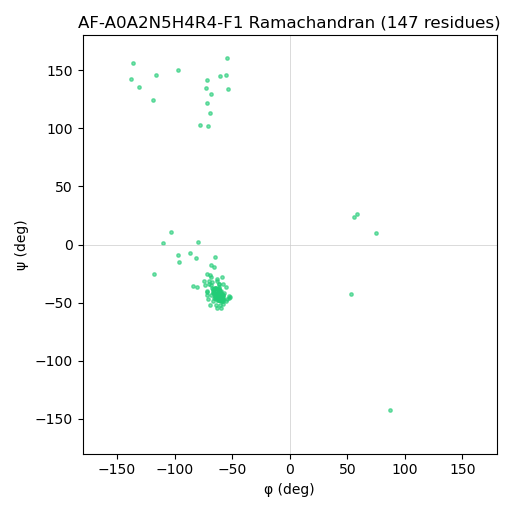5.360 -5.860 -8.500 1.00 84.31 84 ALA A N 1
ATOM 670 C CA . ALA A 1 84 ? 15.733 -6.605 -7.297 1.00 84.31 84 ALA A CA 1
ATOM 671 C C . ALA A 1 84 ? 15.416 -5.827 -6.005 1.00 84.31 84 ALA A C 1
ATOM 673 O O . ALA A 1 84 ? 14.877 -6.399 -5.055 1.00 84.31 84 ALA A O 1
ATOM 674 N N . ALA A 1 85 ? 15.675 -4.515 -5.976 1.00 86.00 85 ALA A N 1
ATOM 675 C CA . ALA A 1 85 ? 15.367 -3.660 -4.830 1.00 86.00 85 ALA A CA 1
ATOM 676 C C . ALA A 1 85 ? 13.860 -3.622 -4.523 1.00 86.00 85 ALA A C 1
ATOM 678 O O . ALA A 1 85 ? 13.460 -3.711 -3.360 1.00 86.00 85 ALA A O 1
ATOM 679 N N . ILE A 1 86 ? 13.010 -3.553 -5.553 1.00 87.06 86 ILE A N 1
ATOM 680 C CA . ILE A 1 86 ? 11.551 -3.603 -5.384 1.00 87.06 86 ILE A CA 1
ATOM 681 C C . ILE A 1 86 ? 11.090 -4.970 -4.866 1.00 87.06 86 ILE A C 1
ATOM 683 O O . ILE A 1 86 ? 10.245 -5.027 -3.971 1.00 87.06 86 ILE A O 1
ATOM 687 N N . LEU A 1 87 ? 11.659 -6.066 -5.374 1.00 85.06 87 LEU A N 1
ATOM 688 C CA . LEU A 1 87 ? 11.391 -7.421 -4.876 1.00 85.06 87 LEU A CA 1
ATOM 689 C C . LEU A 1 87 ? 11.713 -7.556 -3.383 1.00 85.06 87 LEU A C 1
ATOM 691 O O . LEU A 1 87 ? 10.875 -8.021 -2.606 1.00 85.06 87 LEU A O 1
ATOM 695 N N . ILE A 1 88 ? 12.897 -7.094 -2.972 1.00 85.88 88 ILE A N 1
ATOM 696 C CA . ILE A 1 88 ? 13.325 -7.101 -1.568 1.00 85.88 88 ILE A CA 1
ATOM 697 C C . ILE A 1 88 ? 12.396 -6.232 -0.719 1.00 85.88 88 ILE A C 1
ATOM 699 O O . ILE A 1 88 ? 12.008 -6.640 0.378 1.00 85.88 88 ILE A O 1
ATOM 703 N N . HIS A 1 89 ? 11.996 -5.059 -1.216 1.00 85.62 89 HIS A N 1
ATOM 704 C CA . HIS A 1 89 ? 11.064 -4.179 -0.510 1.00 85.62 89 HIS A CA 1
ATOM 705 C C . HIS A 1 89 ? 9.706 -4.853 -0.279 1.00 85.62 89 HIS A C 1
ATOM 707 O O . HIS A 1 89 ? 9.199 -4.837 0.843 1.00 85.62 89 HIS A O 1
ATOM 713 N N . ILE A 1 90 ? 9.140 -5.510 -1.298 1.00 83.44 90 ILE A N 1
ATOM 714 C CA . ILE A 1 90 ? 7.884 -6.271 -1.173 1.00 83.44 90 ILE A CA 1
ATOM 715 C C . ILE A 1 90 ? 8.022 -7.372 -0.123 1.00 83.44 90 ILE A C 1
ATOM 717 O O .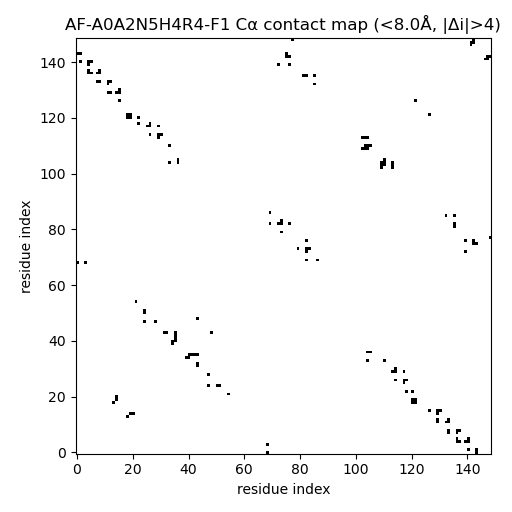 ILE A 1 90 ? 7.178 -7.478 0.770 1.00 83.44 90 ILE A O 1
ATOM 721 N N . PHE A 1 91 ? 9.097 -8.159 -0.198 1.00 83.00 91 PHE A N 1
ATOM 722 C CA . PHE A 1 91 ? 9.348 -9.246 0.744 1.00 83.00 91 PHE A CA 1
ATOM 723 C C . PHE A 1 91 ? 9.507 -8.732 2.181 1.00 83.00 91 PHE A C 1
ATOM 725 O O . PHE A 1 91 ? 8.887 -9.250 3.108 1.00 83.00 91 PHE A O 1
ATOM 732 N N . THR A 1 92 ? 10.257 -7.646 2.366 1.00 84.06 92 THR A N 1
ATOM 733 C CA . THR A 1 92 ? 10.457 -7.008 3.674 1.00 84.06 92 THR A CA 1
ATOM 734 C C . THR A 1 92 ? 9.135 -6.508 4.253 1.00 84.06 92 THR A C 1
ATOM 736 O O . THR A 1 92 ? 8.826 -6.769 5.416 1.00 84.06 92 THR A O 1
ATOM 739 N N . VAL A 1 93 ? 8.309 -5.832 3.448 1.00 82.62 93 VAL A N 1
ATOM 740 C CA . VAL A 1 93 ? 6.984 -5.360 3.880 1.00 82.62 93 VAL A CA 1
ATOM 741 C C . VAL A 1 93 ? 6.079 -6.529 4.270 1.00 82.62 93 VAL A C 1
ATOM 743 O O . VAL A 1 93 ? 5.351 -6.422 5.262 1.00 82.62 93 VAL A O 1
ATOM 746 N N . PHE A 1 94 ? 6.132 -7.637 3.531 1.00 80.81 94 PHE A N 1
ATOM 747 C CA . PHE A 1 94 ? 5.373 -8.848 3.828 1.00 80.81 94 PHE A CA 1
ATOM 748 C C . PHE A 1 94 ? 5.792 -9.467 5.170 1.00 80.81 94 PHE A C 1
ATOM 750 O O . PHE A 1 94 ? 4.957 -9.594 6.068 1.00 80.81 94 PHE A O 1
ATOM 757 N N . VAL A 1 95 ? 7.086 -9.741 5.361 1.00 81.56 95 VAL A N 1
ATOM 758 C CA . VAL A 1 95 ? 7.634 -10.328 6.599 1.00 81.56 95 VAL A CA 1
ATOM 759 C C . VAL A 1 95 ? 7.346 -9.445 7.816 1.00 81.56 95 VAL A C 1
ATOM 761 O O . VAL A 1 95 ? 6.824 -9.916 8.827 1.00 81.56 95 VAL A O 1
ATOM 764 N N . VAL A 1 96 ? 7.605 -8.138 7.710 1.00 81.75 96 VAL A N 1
ATOM 765 C CA . VAL A 1 96 ? 7.344 -7.182 8.800 1.00 81.75 96 VAL A CA 1
ATOM 766 C C . VAL A 1 96 ? 5.854 -7.104 9.135 1.00 81.75 96 VAL A C 1
ATOM 768 O O . VAL A 1 96 ? 5.489 -6.824 10.276 1.00 81.75 96 VAL A O 1
ATOM 771 N N . SER A 1 97 ? 4.969 -7.332 8.164 1.00 77.94 97 SER A N 1
ATOM 772 C CA . SER A 1 97 ? 3.526 -7.296 8.407 1.00 77.94 97 SER A CA 1
ATOM 773 C C . SER A 1 97 ? 3.020 -8.525 9.160 1.00 77.94 97 SER A C 1
ATOM 775 O O . SER A 1 97 ? 2.111 -8.366 9.971 1.00 77.94 97 SER A O 1
ATOM 777 N N . ILE A 1 98 ? 3.638 -9.694 8.970 1.00 76.81 98 ILE A N 1
ATOM 778 C CA . ILE A 1 98 ? 3.321 -10.923 9.719 1.00 76.81 98 ILE A CA 1
ATOM 779 C C . ILE A 1 98 ? 3.723 -10.787 11.196 1.00 76.81 98 ILE A C 1
ATOM 781 O O . ILE A 1 98 ? 2.992 -11.225 12.078 1.00 76.81 98 ILE A O 1
ATOM 785 N N . GLY A 1 99 ? 4.848 -10.128 11.488 1.00 67.06 99 GLY A N 1
ATOM 786 C CA . GLY A 1 99 ? 5.369 -9.983 12.855 1.00 67.06 99 GLY A CA 1
ATOM 787 C C . GLY A 1 99 ? 4.709 -8.899 13.721 1.00 67.06 99 GLY A C 1
ATOM 788 O O . GLY A 1 99 ? 5.155 -8.655 14.844 1.00 67.06 99 GLY A O 1
ATOM 789 N N . LYS A 1 100 ? 3.685 -8.186 13.232 1.00 71.44 100 LYS A N 1
ATOM 790 C CA . LYS A 1 100 ? 3.074 -7.085 13.995 1.00 71.44 100 LYS A CA 1
ATOM 791 C C . LYS A 1 100 ? 2.251 -7.616 15.168 1.00 71.44 100 LYS A C 1
ATOM 793 O O . LYS A 1 100 ? 1.269 -8.325 14.977 1.00 71.44 100 LYS A O 1
AT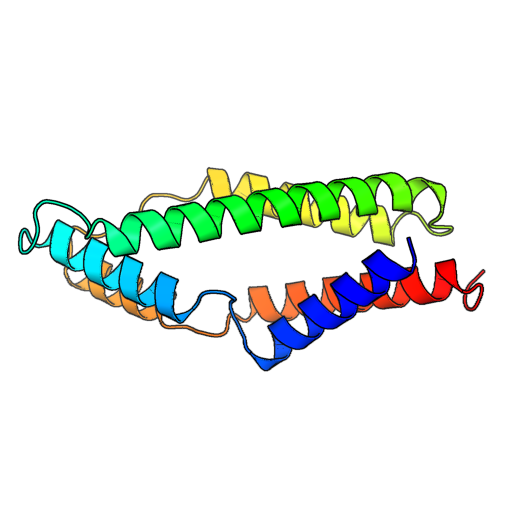OM 798 N N . LYS A 1 101 ? 2.617 -7.186 16.384 1.00 64.62 101 LYS A N 1
ATOM 799 C CA . LYS A 1 101 ? 1.822 -7.404 17.604 1.00 64.62 101 LYS A CA 1
ATOM 800 C C . LYS A 1 101 ? 0.396 -6.865 17.428 1.00 64.62 101 LYS A C 1
ATOM 802 O O . LYS A 1 101 ? 0.185 -5.852 16.755 1.00 64.62 101 LYS A O 1
ATOM 807 N N . GLY A 1 102 ? -0.556 -7.556 18.058 1.00 67.00 102 GLY A N 1
ATOM 808 C CA . GLY A 1 102 ? -1.974 -7.202 18.058 1.00 67.00 102 GLY A CA 1
ATOM 809 C C . GLY A 1 102 ? -2.247 -5.772 18.536 1.00 67.00 102 GLY A C 1
ATOM 810 O O . GLY A 1 102 ? -1.415 -5.127 19.176 1.00 67.00 102 GLY A O 1
ATOM 811 N N . LYS A 1 103 ? -3.427 -5.259 18.183 1.00 80.62 103 LYS A N 1
ATOM 812 C CA . LYS A 1 103 ? -3.899 -3.925 18.577 1.00 80.62 103 LYS A CA 1
ATOM 813 C C . LYS A 1 103 ? -4.260 -3.946 20.071 1.00 80.62 103 LYS A C 1
ATOM 815 O O . LYS A 1 103 ? -4.956 -4.861 20.500 1.00 80.62 103 LYS A O 1
ATOM 820 N N . ASP A 1 104 ? -3.841 -2.941 20.842 1.00 81.44 104 ASP A N 1
ATOM 821 C CA . ASP A 1 104 ? -4.359 -2.750 22.205 1.00 81.44 104 ASP A CA 1
ATOM 822 C C . ASP A 1 104 ? -5.751 -2.113 22.128 1.00 81.44 104 ASP A C 1
ATOM 824 O O . ASP A 1 104 ? -5.895 -0.923 21.846 1.00 81.44 104 ASP A O 1
ATOM 828 N N . LEU A 1 105 ? -6.776 -2.940 22.330 1.00 83.31 105 LEU A N 1
ATOM 829 C CA . LEU A 1 105 ? -8.181 -2.531 22.373 1.00 83.31 105 LEU A CA 1
ATOM 830 C C . LEU A 1 105 ? -8.775 -2.641 23.785 1.00 83.31 105 LEU A C 1
ATOM 832 O O . LEU A 1 105 ? -9.964 -2.365 23.959 1.00 83.31 105 LEU A O 1
ATOM 836 N N . ALA A 1 106 ? -7.978 -3.045 24.779 1.00 81.06 106 ALA A N 1
ATOM 837 C CA . ALA A 1 106 ? -8.436 -3.231 26.153 1.00 81.06 106 ALA A CA 1
ATOM 838 C C . ALA A 1 106 ? -8.511 -1.894 26.902 1.00 81.06 106 ALA A C 1
ATOM 840 O O . ALA A 1 106 ? -9.438 -1.669 27.676 1.00 81.06 106 ALA A O 1
ATOM 841 N N . THR A 1 107 ? -7.572 -0.984 26.633 1.00 87.62 107 THR A N 1
ATOM 842 C CA . THR A 1 107 ? -7.508 0.327 27.292 1.00 87.62 107 THR A CA 1
ATOM 843 C C . THR A 1 107 ? -8.166 1.430 26.455 1.00 87.62 107 THR A C 1
ATOM 845 O O . THR A 1 107 ? -8.147 1.398 25.221 1.00 87.62 107 THR A O 1
ATOM 848 N N . GLU A 1 108 ? -8.722 2.461 27.100 1.00 84.31 108 GLU A N 1
ATOM 849 C CA . GLU A 1 108 ? -9.239 3.641 26.383 1.00 84.31 108 GLU A CA 1
ATOM 850 C C . GLU A 1 108 ? -8.141 4.371 25.599 1.00 84.31 108 GLU A C 1
ATOM 852 O O . GLU A 1 108 ? -8.353 4.795 24.459 1.00 84.31 108 GLU A O 1
ATOM 857 N N . LEU A 1 109 ? -6.940 4.453 26.179 1.00 87.50 109 LEU A N 1
ATOM 858 C CA . LEU A 1 109 ? -5.768 5.031 25.529 1.00 87.50 109 LEU A CA 1
ATOM 859 C C . LEU A 1 109 ? -5.322 4.206 24.308 1.00 87.50 109 LEU A C 1
ATOM 861 O O . LEU A 1 109 ? -4.908 4.773 23.296 1.00 87.50 109 LEU A O 1
ATOM 865 N N . GLY A 1 110 ? -5.415 2.877 24.377 1.00 86.38 110 GLY A N 1
ATOM 866 C CA . GLY A 1 110 ? -5.137 1.974 23.261 1.00 86.38 110 GLY A CA 1
ATOM 867 C C . GLY A 1 110 ? -6.119 2.174 22.107 1.00 86.38 110 GLY A C 1
ATOM 868 O O . GLY A 1 110 ? -5.704 2.367 20.960 1.00 86.38 110 GLY A O 1
ATOM 869 N N . ARG A 1 111 ? -7.419 2.258 22.419 1.00 86.75 111 ARG A N 1
ATOM 870 C CA . ARG A 1 111 ? -8.491 2.509 21.440 1.00 86.75 111 ARG A CA 1
ATOM 871 C C . ARG A 1 111 ? -8.337 3.859 20.740 1.00 86.75 111 ARG A C 1
ATOM 873 O O . ARG A 1 111 ? -8.419 3.918 19.514 1.00 86.75 111 ARG A O 1
ATOM 880 N N . SER A 1 112 ? -8.073 4.933 21.488 1.00 86.44 112 SER A N 1
ATOM 881 C CA . SER A 1 112 ? -7.902 6.272 20.905 1.00 86.44 112 SER A CA 1
ATOM 882 C C . SER A 1 112 ? -6.668 6.346 20.002 1.00 86.44 112 SER A C 1
ATOM 884 O O . SER A 1 112 ? -6.752 6.853 18.881 1.00 86.44 112 SER A O 1
ATOM 886 N N . LYS A 1 113 ? -5.541 5.752 20.421 1.00 88.69 113 LYS A N 1
ATOM 887 C CA . LYS A 1 113 ? -4.333 5.631 19.587 1.00 88.69 113 LYS A CA 1
ATOM 888 C C . LYS A 1 113 ? -4.582 4.800 18.331 1.00 88.69 113 LYS A C 1
ATOM 890 O O . LYS A 1 113 ? -4.069 5.143 17.263 1.00 88.69 113 LYS A O 1
ATOM 895 N N . TYR A 1 114 ? -5.351 3.718 18.440 1.00 87.94 114 TYR A N 1
ATOM 896 C CA . TYR A 1 114 ? -5.700 2.871 17.306 1.00 87.94 114 TYR A CA 1
ATOM 897 C C . TYR A 1 114 ? -6.540 3.632 16.272 1.00 87.94 114 TYR A C 1
ATOM 899 O O . TYR A 1 114 ? -6.133 3.711 15.110 1.00 87.94 114 TYR A O 1
ATOM 907 N N . LEU A 1 115 ? -7.633 4.271 16.697 1.00 88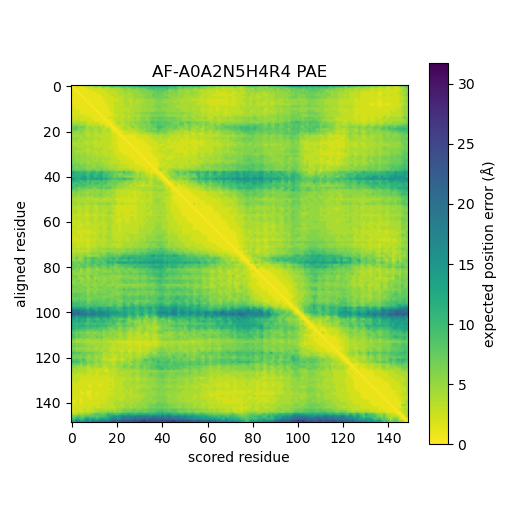.56 115 LEU A N 1
ATOM 908 C CA . LEU A 1 115 ? -8.478 5.083 15.818 1.00 88.56 115 LEU A CA 1
ATOM 909 C C . LEU A 1 115 ? -7.679 6.226 15.186 1.00 88.56 115 LEU A C 1
ATOM 911 O O . LEU A 1 115 ? -7.659 6.351 13.966 1.00 88.56 115 LEU A O 1
ATOM 915 N N . ALA A 1 116 ? -6.899 6.975 15.971 1.00 88.25 116 ALA A N 1
ATOM 916 C CA . ALA A 1 116 ? -6.052 8.047 15.448 1.00 88.25 116 ALA A CA 1
ATOM 917 C C . ALA A 1 116 ? -5.046 7.556 14.389 1.00 88.25 116 ALA A C 1
ATOM 919 O O . ALA A 1 116 ? -4.734 8.272 13.436 1.00 88.25 116 ALA A O 1
ATOM 920 N N . LYS A 1 117 ? -4.530 6.327 14.520 1.00 86.75 117 LYS A N 1
ATOM 921 C CA . LYS A 1 117 ? -3.628 5.719 13.531 1.00 86.75 117 LYS A CA 1
ATOM 922 C C . LYS A 1 117 ? -4.357 5.325 12.245 1.00 86.75 117 LYS A C 1
ATOM 924 O O . LYS A 1 117 ? -3.799 5.512 11.160 1.00 86.75 117 LYS A O 1
ATOM 929 N N . VAL A 1 118 ? -5.564 4.770 12.347 1.00 87.19 118 VAL A N 1
ATOM 930 C CA . VAL A 1 118 ? -6.362 4.348 11.184 1.00 87.19 118 VAL A CA 1
ATOM 931 C C . VAL A 1 118 ? -6.912 5.558 10.432 1.00 87.19 118 VAL A C 1
ATOM 933 O O . VAL A 1 118 ? -6.791 5.608 9.206 1.00 87.19 118 VAL A O 1
ATOM 936 N N . SER A 1 119 ? -7.366 6.584 11.155 1.00 87.81 119 SER A N 1
ATOM 937 C CA . SER A 1 119 ? -7.892 7.835 10.602 1.00 87.81 119 SER A CA 1
ATOM 938 C C . SER A 1 119 ? -6.849 8.661 9.845 1.00 87.81 119 SER A C 1
ATOM 940 O O . SER A 1 119 ? -7.205 9.576 9.106 1.00 87.81 119 SER A O 1
ATOM 942 N N . LYS A 1 120 ? -5.556 8.324 9.917 1.00 86.50 120 LYS A N 1
ATOM 943 C CA . LYS A 1 120 ? -4.546 8.919 9.030 1.00 86.50 120 LYS A CA 1
ATOM 944 C C . LYS A 1 120 ? -4.714 8.404 7.601 1.00 86.50 120 LYS A C 1
ATOM 946 O O . LYS A 1 120 ? -4.266 7.302 7.258 1.00 86.50 120 LYS A O 1
ATOM 951 N N . LYS A 1 121 ? -5.312 9.245 6.752 1.00 84.94 121 LYS A N 1
ATOM 952 C CA . LYS A 1 121 ? -5.475 9.013 5.306 1.00 84.94 121 LYS A CA 1
ATOM 953 C C . LYS A 1 121 ? -4.136 8.891 4.571 1.00 84.94 121 LYS A C 1
ATOM 955 O O . LYS A 1 121 ? -4.013 8.087 3.646 1.00 84.94 121 LYS A O 1
ATOM 960 N N . TYR A 1 122 ? -3.128 9.630 5.033 1.00 84.31 122 TYR A N 1
ATOM 961 C CA . TYR A 1 122 ? -1.760 9.605 4.518 1.00 84.31 122 TYR A CA 1
ATOM 962 C C . TYR A 1 122 ? -0.785 9.112 5.589 1.00 84.31 122 TYR A C 1
ATOM 964 O O . TYR A 1 122 ? -0.958 9.354 6.781 1.00 84.31 122 TYR A O 1
ATOM 972 N N . SER A 1 123 ? 0.250 8.398 5.156 1.00 83.12 123 SER A N 1
ATOM 973 C CA . SER A 1 123 ? 1.366 7.969 5.999 1.00 83.12 123 SER A CA 1
ATOM 974 C C . SER A 1 123 ? 2.659 8.331 5.288 1.00 83.12 123 SER A C 1
ATOM 976 O O . SER A 1 123 ? 2.771 8.062 4.095 1.00 83.12 123 SER A O 1
ATOM 978 N N . VAL A 1 124 ? 3.622 8.896 6.019 1.00 83.38 124 VAL A N 1
ATOM 979 C CA . VAL A 1 124 ? 4.941 9.283 5.493 1.00 83.38 124 VAL A CA 1
ATOM 980 C C . VAL A 1 124 ? 5.636 8.087 4.836 1.00 83.38 124 VAL A C 1
ATOM 982 O O . VAL A 1 124 ? 6.012 8.155 3.671 1.00 83.38 124 VAL A O 1
ATOM 985 N N . ASN A 1 125 ? 5.679 6.940 5.518 1.00 82.00 125 ASN A N 1
ATOM 986 C CA . ASN A 1 125 ? 6.261 5.712 4.965 1.00 82.00 125 ASN A CA 1
ATOM 987 C C . ASN A 1 125 ? 5.515 5.246 3.704 1.00 82.00 125 ASN A C 1
ATOM 989 O O . ASN A 1 125 ? 6.124 4.798 2.737 1.00 82.00 125 ASN A O 1
ATOM 993 N N . GLY A 1 126 ? 4.185 5.383 3.697 1.00 82.69 126 GLY A N 1
ATOM 994 C CA . GLY A 1 126 ? 3.366 5.058 2.530 1.00 82.69 126 GLY A CA 1
ATOM 995 C C . GLY A 1 126 ? 3.602 6.002 1.349 1.00 82.69 126 GLY A C 1
ATOM 996 O O . GLY A 1 126 ? 3.517 5.570 0.205 1.00 82.69 126 GLY A O 1
ATOM 997 N N . PHE A 1 127 ? 3.912 7.271 1.610 1.00 87.56 127 PHE A N 1
ATOM 998 C CA . PHE A 1 127 ? 4.230 8.264 0.590 1.00 87.56 127 PHE A CA 1
ATOM 999 C C . PHE A 1 127 ? 5.576 7.964 -0.077 1.00 87.56 127 PHE A C 1
ATOM 1001 O O . PHE A 1 127 ? 5.617 7.802 -1.294 1.00 87.56 127 PHE A O 1
ATOM 1008 N N . PHE A 1 128 ? 6.642 7.771 0.709 1.00 88.50 128 PHE A N 1
ATOM 1009 C CA . PHE A 1 128 ? 7.959 7.408 0.171 1.00 88.50 128 PHE A CA 1
ATOM 1010 C C . PHE A 1 128 ? 7.932 6.082 -0.586 1.00 88.50 128 PHE A C 1
ATOM 1012 O O . PHE A 1 128 ? 8.494 5.988 -1.673 1.00 88.50 128 PHE A O 1
ATOM 1019 N N . SER A 1 129 ? 7.211 5.080 -0.069 1.00 86.81 129 SER A N 1
ATOM 1020 C CA . SER A 1 129 ? 7.054 3.818 -0.793 1.00 86.81 129 SER A CA 1
ATOM 1021 C C . SER A 1 129 ? 6.362 4.028 -2.139 1.00 86.81 129 SER A C 1
ATOM 1023 O O . SER A 1 129 ? 6.804 3.455 -3.127 1.00 86.81 129 SER A O 1
ATOM 1025 N N . LYS A 1 130 ? 5.303 4.845 -2.208 1.00 89.62 130 LYS A N 1
ATOM 1026 C CA . LYS A 1 130 ? 4.611 5.141 -3.472 1.00 89.62 130 LYS A CA 1
ATOM 1027 C C . LYS A 1 130 ? 5.497 5.902 -4.455 1.00 89.62 130 LYS A C 1
ATOM 1029 O O . LYS A 1 130 ? 5.433 5.606 -5.639 1.00 89.62 130 LYS A O 1
ATOM 1034 N N . ILE A 1 131 ? 6.333 6.830 -3.988 1.00 92.19 131 ILE A N 1
ATOM 1035 C CA . ILE A 1 131 ? 7.322 7.493 -4.850 1.00 92.19 131 ILE A CA 1
ATOM 1036 C C . ILE A 1 131 ? 8.305 6.467 -5.415 1.00 92.19 131 ILE A C 1
ATOM 1038 O O . ILE A 1 131 ? 8.500 6.439 -6.622 1.00 92.19 131 ILE A O 1
ATOM 1042 N N . ALA A 1 132 ? 8.862 5.585 -4.580 1.00 90.81 132 ALA A N 1
ATOM 1043 C CA . ALA A 1 132 ? 9.785 4.549 -5.043 1.00 90.81 132 ALA A CA 1
ATOM 1044 C C . ALA A 1 132 ? 9.147 3.637 -6.108 1.00 90.81 132 ALA A C 1
ATOM 1046 O O . ALA A 1 132 ? 9.758 3.383 -7.144 1.00 90.81 132 ALA A O 1
ATOM 1047 N N . TYR A 1 133 ? 7.894 3.212 -5.900 1.00 91.00 133 TYR A N 1
ATOM 1048 C CA . TYR A 1 133 ? 7.141 2.457 -6.907 1.00 91.00 133 TYR A CA 1
ATOM 1049 C C . TYR A 1 133 ? 6.902 3.262 -8.183 1.00 91.00 133 TYR A C 1
ATOM 1051 O O . TYR A 1 133 ? 7.090 2.733 -9.272 1.00 91.00 133 TYR A O 1
ATOM 1059 N N . LEU A 1 134 ? 6.505 4.531 -8.071 1.00 94.19 134 LEU A N 1
ATOM 1060 C CA . LEU A 1 134 ? 6.260 5.381 -9.231 1.00 94.19 134 LEU A CA 1
ATOM 1061 C C . LEU A 1 134 ? 7.534 5.546 -10.066 1.00 94.19 134 LEU A C 1
ATOM 1063 O O . LEU A 1 134 ? 7.497 5.320 -11.271 1.00 94.19 134 LEU A O 1
ATOM 1067 N N . THR A 1 135 ? 8.662 5.856 -9.423 1.00 93.00 135 THR A N 1
ATOM 1068 C CA . THR A 1 135 ? 9.971 5.953 -10.077 1.00 93.00 135 THR A CA 1
ATOM 1069 C C . THR A 1 135 ? 10.351 4.638 -10.749 1.00 93.00 135 THR A C 1
ATOM 1071 O O . THR A 1 135 ? 10.778 4.646 -11.899 1.00 93.00 135 THR A O 1
ATOM 1074 N N . TYR A 1 136 ? 10.1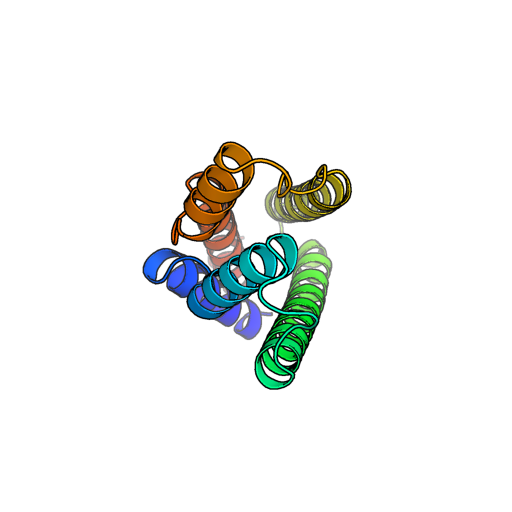40 3.502 -10.076 1.00 92.12 136 TYR A N 1
ATOM 1075 C CA . TYR A 1 136 ? 10.398 2.186 -10.656 1.00 92.12 136 TYR A CA 1
ATOM 1076 C C . TYR A 1 136 ? 9.550 1.913 -11.903 1.00 92.12 136 TYR A C 1
ATOM 1078 O O . TYR A 1 136 ? 10.079 1.487 -12.926 1.00 92.12 136 TYR A O 1
ATOM 1086 N N . PHE A 1 137 ? 8.241 2.168 -11.860 1.00 93.06 137 PHE A N 1
ATOM 1087 C CA . PHE A 1 137 ? 7.391 1.912 -13.020 1.00 93.06 137 PHE A CA 1
ATOM 1088 C C . PHE A 1 137 ? 7.659 2.894 -14.167 1.00 93.06 137 PHE A C 1
ATOM 1090 O O . PHE A 1 137 ? 7.573 2.488 -15.321 1.00 93.06 137 PHE A O 1
ATOM 1097 N N . ILE A 1 138 ? 8.045 4.142 -13.879 1.00 93.19 138 ILE A N 1
ATOM 1098 C CA . ILE A 1 138 ? 8.525 5.090 -14.898 1.00 93.19 138 ILE A CA 1
ATOM 1099 C C . ILE A 1 138 ? 9.819 4.578 -15.541 1.00 93.19 138 ILE A C 1
ATOM 1101 O O . ILE A 1 138 ? 9.931 4.584 -16.764 1.00 93.19 138 ILE A O 1
ATOM 1105 N N . TYR A 1 139 ? 10.768 4.090 -14.739 1.00 91.81 139 TYR A N 1
ATOM 1106 C CA . TYR A 1 139 ? 11.991 3.467 -15.244 1.00 91.81 139 TYR A CA 1
ATOM 1107 C C . TYR A 1 139 ? 11.675 2.276 -16.157 1.00 91.81 139 TYR A C 1
ATOM 1109 O O . TYR A 1 139 ? 12.121 2.240 -17.300 1.00 91.81 139 TYR A O 1
ATOM 1117 N N . MET A 1 140 ? 10.831 1.348 -15.698 1.00 91.12 140 MET A N 1
ATOM 1118 C CA . MET A 1 140 ? 10.425 0.197 -16.505 1.00 91.12 140 MET A CA 1
ATOM 1119 C C . MET A 1 140 ? 9.690 0.609 -17.781 1.00 91.12 140 MET A C 1
ATOM 1121 O O . MET A 1 140 ? 9.834 -0.056 -18.801 1.00 91.12 140 MET A O 1
ATOM 1125 N N . PHE A 1 141 ? 8.906 1.689 -17.747 1.00 92.88 141 PHE A N 1
ATOM 1126 C CA . PHE A 1 141 ? 8.269 2.224 -18.946 1.00 92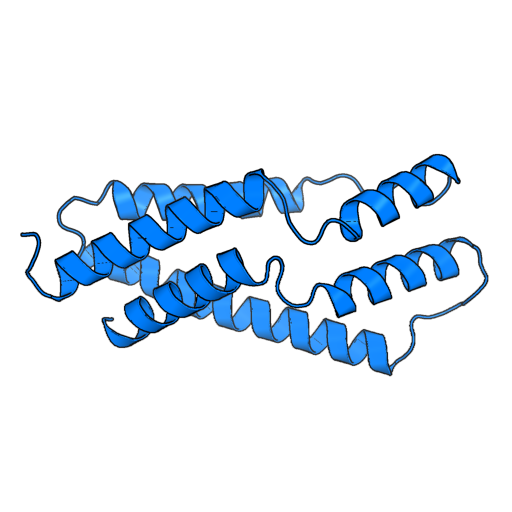.88 141 PHE A CA 1
ATOM 1127 C C . PHE A 1 141 ? 9.324 2.683 -19.952 1.00 92.88 141 PHE A C 1
ATOM 1129 O O . PHE A 1 141 ? 9.263 2.265 -21.101 1.00 92.88 141 PHE A O 1
ATOM 1136 N N . ALA A 1 142 ? 10.319 3.453 -19.502 1.00 90.81 142 ALA A N 1
ATOM 1137 C CA . ALA A 1 142 ? 11.403 3.939 -20.347 1.00 90.81 142 ALA A CA 1
ATOM 1138 C C . ALA A 1 142 ? 12.238 2.802 -20.964 1.00 90.81 142 ALA A C 1
ATOM 1140 O O . ALA A 1 142 ? 12.575 2.883 -22.144 1.00 90.81 142 ALA A O 1
ATOM 1141 N N . VAL A 1 143 ? 12.514 1.739 -20.197 1.00 89.44 143 VAL A N 1
ATOM 1142 C CA . VAL A 1 143 ? 13.173 0.516 -20.694 1.00 89.44 143 VAL A CA 1
ATOM 1143 C C . VAL A 1 143 ? 12.312 -0.178 -21.753 1.00 89.44 143 VAL A C 1
ATOM 1145 O O . VAL A 1 143 ? 12.794 -0.507 -22.826 1.00 89.44 143 VAL A O 1
ATOM 1148 N N . LEU A 1 144 ? 11.012 -0.361 -21.499 1.00 88.38 144 LEU A N 1
ATOM 1149 C CA . LEU A 1 144 ? 10.100 -1.042 -22.430 1.00 88.38 144 LEU A CA 1
ATOM 1150 C C . LEU A 1 144 ? 9.825 -0.262 -23.724 1.00 88.38 144 LEU A C 1
ATOM 1152 O O . LEU A 1 144 ? 9.307 -0.843 -24.675 1.00 88.38 144 LEU A O 1
ATOM 1156 N N . THR A 1 145 ? 10.102 1.041 -23.741 1.00 89.75 145 THR A N 1
ATOM 1157 C CA . THR A 1 145 ? 9.978 1.910 -24.919 1.00 89.75 145 THR A CA 1
ATOM 1158 C C . THR A 1 145 ? 11.325 2.229 -25.572 1.00 89.75 145 THR A C 1
ATOM 1160 O O . THR A 1 145 ? 11.381 3.145 -26.387 1.00 89.75 145 THR A O 1
ATOM 1163 N N . ASP A 1 146 ? 12.406 1.544 -25.181 1.00 84.19 146 ASP A N 1
ATOM 1164 C CA . ASP A 1 146 ? 13.776 1.759 -25.677 1.00 84.19 146 ASP A CA 1
ATOM 1165 C C . ASP A 1 146 ? 14.302 3.203 -25.513 1.00 84.19 146 ASP A C 1
ATOM 1167 O O . ASP A 1 146 ? 15.219 3.637 -26.215 1.00 84.19 146 ASP A O 1
ATOM 1171 N N . ILE A 1 147 ? 13.741 3.969 -24.569 1.00 79.56 147 ILE A N 1
ATOM 1172 C CA . ILE A 1 147 ? 14.223 5.319 -24.224 1.00 79.56 147 ILE A CA 1
ATOM 1173 C C . ILE A 1 147 ? 15.535 5.214 -23.436 1.00 79.56 147 ILE A C 1
ATOM 1175 O O . ILE A 1 147 ? 16.416 6.062 -23.570 1.00 79.56 147 ILE A O 1
ATOM 1179 N N . ILE A 1 148 ? 15.659 4.170 -22.615 1.00 68.44 148 ILE A N 1
ATOM 1180 C CA . ILE A 1 148 ? 16.870 3.818 -21.872 1.00 68.44 148 ILE A CA 1
ATOM 1181 C C . ILE A 1 148 ? 17.296 2.435 -22.360 1.00 68.44 148 ILE A C 1
ATOM 1183 O O . ILE A 1 148 ? 16.487 1.510 -22.326 1.00 68.44 148 ILE A O 1
ATOM 1187 N N . LYS A 1 149 ? 18.542 2.329 -22.828 1.00 59.44 149 LYS A N 1
ATOM 1188 C CA . LYS A 1 149 ? 19.174 1.075 -23.256 1.00 59.44 149 LYS A CA 1
ATOM 1189 C C . LYS A 1 149 ? 19.982 0.467 -22.121 1.00 59.44 149 LYS A C 1
ATOM 1191 O O . LYS A 1 149 ? 20.647 1.256 -21.412 1.00 59.44 149 LYS A O 1
#